Protein AF-A0A260ZC43-F1 (afdb_monomer_lite)

Foldseek 3Di:
DDQDPDDPVVLVVQCVVCVVVVVVVSNVSSVVVVVVVVPPDDPVVVCVVVVPDDPVVVVVVVVVVVVVVVVVVVVVVVVVVVVPPPPPDDDD

Structure (mmCIF, N/CA/C/O backbone):
data_AF-A0A260ZC43-F1
#
_entry.id   AF-A0A260ZC43-F1
#
loop_
_atom_site.group_PDB
_atom_site.id
_atom_site.type_symbol
_atom_site.label_atom_id
_atom_site.label_alt_id
_atom_site.label_comp_id
_atom_site.label_asym_id
_atom_site.label_entity_id
_atom_site.label_seq_id
_atom_site.pdbx_PDB_ins_code
_atom_site.Cartn_x
_atom_site.Cartn_y
_atom_site.Cartn_z
_atom_site.occupancy
_atom_site.B_iso_or_equiv
_atom_site.auth_seq_id
_atom_site.auth_comp_id
_atom_site.auth_asym_id
_atom_site.auth_atom_id
_atom_site.pdbx_PDB_model_num
ATOM 1 N N . GLU A 1 1 ? -3.356 6.652 21.172 1.00 45.78 1 GLU A N 1
ATOM 2 C CA . GLU A 1 1 ? -3.999 5.327 21.072 1.00 45.78 1 GLU A CA 1
ATOM 3 C C . GLU A 1 1 ? -3.445 4.606 19.859 1.00 45.78 1 GLU A C 1
ATOM 5 O O . GLU A 1 1 ? -3.464 5.163 18.767 1.00 45.78 1 GLU A O 1
ATOM 10 N N . GLU A 1 2 ? -2.872 3.424 20.056 1.00 60.00 2 GLU A N 1
ATOM 11 C CA . GLU A 1 2 ? -2.235 2.661 18.982 1.00 60.00 2 GLU A CA 1
ATOM 12 C C . GLU A 1 2 ? -3.291 1.765 18.324 1.00 60.00 2 GLU A C 1
ATOM 14 O O . GLU A 1 2 ? -3.608 0.674 18.789 1.00 60.00 2 GLU A O 1
ATOM 19 N N . PHE A 1 3 ? -3.928 2.307 17.291 1.00 69.75 3 PHE A N 1
ATOM 20 C CA . PHE A 1 3 ? -4.985 1.645 16.538 1.00 69.75 3 PHE A CA 1
ATOM 21 C C . PHE A 1 3 ? -4.371 0.599 15.587 1.00 69.75 3 PHE A C 1
ATOM 23 O O . PHE A 1 3 ? -3.524 0.969 14.773 1.00 69.75 3 PHE A O 1
ATOM 30 N N . LEU A 1 4 ? -4.785 -0.675 15.713 1.00 76.12 4 LEU A N 1
ATOM 31 C CA . LEU A 1 4 ? -4.282 -1.852 14.971 1.00 76.12 4 LEU A CA 1
ATOM 32 C C . LEU A 1 4 ? -2.740 -1.957 14.986 1.00 76.12 4 LEU A C 1
ATOM 34 O O . LEU A 1 4 ? -2.055 -1.341 14.166 1.00 76.12 4 LEU A O 1
ATOM 38 N N . LYS A 1 5 ? -2.193 -2.724 15.941 1.00 85.06 5 LYS A N 1
ATOM 39 C CA . LYS A 1 5 ? -0.756 -3.043 16.031 1.00 85.06 5 LYS A CA 1
ATOM 40 C C . LYS A 1 5 ? -0.425 -4.238 15.138 1.00 85.06 5 LYS A C 1
ATOM 42 O O . LYS A 1 5 ? -0.292 -5.352 15.627 1.00 85.06 5 LYS A O 1
ATOM 47 N N . ILE A 1 6 ? -0.375 -3.979 13.846 1.00 89.56 6 ILE A N 1
ATOM 48 C CA . ILE A 1 6 ? -0.024 -4.948 12.811 1.00 89.56 6 ILE A CA 1
ATOM 49 C C . ILE A 1 6 ? 0.974 -4.284 11.871 1.00 89.56 6 ILE A C 1
ATOM 51 O O . ILE A 1 6 ? 1.013 -3.046 11.797 1.00 89.56 6 ILE A O 1
ATOM 55 N N . ASP A 1 7 ? 1.793 -5.084 11.205 1.00 90.25 7 ASP A N 1
ATOM 56 C CA . ASP A 1 7 ? 2.723 -4.579 10.200 1.00 90.25 7 ASP A CA 1
ATOM 57 C C . ASP A 1 7 ? 2.015 -4.281 8.860 1.00 90.25 7 ASP A C 1
ATOM 59 O O . ASP A 1 7 ? 0.792 -4.406 8.723 1.00 90.25 7 ASP A O 1
ATOM 63 N N . ASN A 1 8 ? 2.773 -3.792 7.874 1.00 88.75 8 ASN A N 1
ATOM 64 C CA . ASN A 1 8 ? 2.211 -3.407 6.576 1.00 88.75 8 ASN A CA 1
ATOM 65 C C . ASN A 1 8 ? 1.712 -4.624 5.780 1.00 88.75 8 ASN A C 1
ATOM 67 O O . ASN A 1 8 ? 0.703 -4.516 5.082 1.00 88.75 8 ASN A O 1
ATOM 71 N N . GLU A 1 9 ? 2.394 -5.765 5.897 1.00 91.00 9 GLU A N 1
ATOM 72 C CA . GLU A 1 9 ? 2.053 -7.001 5.190 1.00 91.00 9 GLU A CA 1
ATOM 73 C C . GLU A 1 9 ? 0.758 -7.608 5.751 1.00 91.00 9 GLU A C 1
ATOM 75 O O . GLU A 1 9 ? -0.190 -7.879 5.008 1.00 91.00 9 GLU A O 1
ATOM 80 N N . GLU A 1 10 ? 0.640 -7.705 7.075 1.00 93.12 10 GLU A N 1
ATOM 81 C CA . GLU A 1 10 ? -0.582 -8.114 7.764 1.00 93.12 10 GLU A CA 1
ATOM 82 C C . GLU A 1 10 ? -1.739 -7.150 7.484 1.00 93.12 10 GLU A C 1
ATOM 84 O O . GLU A 1 10 ? -2.865 -7.596 7.259 1.00 93.12 10 GLU A O 1
ATOM 89 N N . LEU A 1 11 ? -1.493 -5.833 7.459 1.00 93.06 11 LEU A N 1
ATOM 90 C CA . LEU A 1 11 ? -2.518 -4.844 7.111 1.00 93.06 11 LEU A CA 1
ATOM 91 C C . LEU A 1 11 ? -3.020 -5.040 5.677 1.00 93.06 11 LEU A C 1
ATOM 93 O O . LEU A 1 11 ? -4.228 -4.961 5.442 1.00 93.06 11 LEU A O 1
ATOM 97 N N . PHE A 1 12 ? -2.128 -5.328 4.730 1.00 93.12 12 PHE A N 1
ATOM 98 C CA . PHE A 1 12 ? -2.498 -5.610 3.347 1.00 93.12 12 PHE A CA 1
ATOM 99 C C . PHE A 1 12 ? -3.366 -6.870 3.246 1.00 93.12 12 PHE A C 1
ATOM 101 O O . PHE A 1 12 ? -4.458 -6.837 2.668 1.00 93.12 12 PHE A O 1
ATOM 108 N N . HIS A 1 13 ? -2.949 -7.961 3.891 1.00 94.69 13 HIS A N 1
ATOM 109 C CA . HIS A 1 13 ? -3.740 -9.190 3.951 1.00 94.69 13 HIS A CA 1
ATOM 110 C C . HIS A 1 13 ? -5.085 -8.997 4.656 1.00 94.69 13 HIS A C 1
ATOM 112 O O . HIS A 1 13 ? -6.093 -9.547 4.210 1.00 94.69 13 HIS A O 1
ATOM 118 N N . LEU A 1 14 ? -5.136 -8.176 5.706 1.00 94.19 14 LEU A N 1
ATOM 119 C CA . LEU A 1 14 ? -6.370 -7.842 6.409 1.00 94.19 14 LEU A CA 1
ATOM 120 C C . LEU A 1 14 ? -7.353 -7.094 5.502 1.00 94.19 14 LEU A C 1
ATOM 122 O O . LEU A 1 14 ? -8.539 -7.418 5.505 1.00 94.19 14 LEU A O 1
ATOM 126 N N . ILE A 1 15 ? -6.875 -6.126 4.713 1.00 95.38 15 ILE A N 1
ATOM 127 C CA . ILE A 1 15 ? -7.697 -5.394 3.735 1.00 95.38 15 ILE A CA 1
ATOM 128 C C . ILE A 1 15 ? -8.259 -6.366 2.696 1.00 95.38 15 ILE A C 1
ATOM 130 O O . ILE A 1 15 ? -9.461 -6.352 2.430 1.00 95.38 15 ILE A O 1
ATOM 134 N N . LEU A 1 16 ? -7.419 -7.250 2.148 1.00 96.12 16 LEU A N 1
ATOM 135 C CA . LEU A 1 16 ? -7.848 -8.251 1.169 1.00 96.12 16 LEU A CA 1
ATOM 136 C C . LEU A 1 16 ? -8.885 -9.220 1.747 1.00 96.12 16 LEU A C 1
ATOM 138 O O . LEU A 1 16 ? -9.914 -9.462 1.116 1.00 96.12 16 LEU A O 1
ATOM 142 N N . ALA A 1 17 ? -8.655 -9.736 2.954 1.00 96.25 17 ALA A N 1
ATOM 143 C CA . ALA A 1 17 ? -9.586 -10.632 3.631 1.00 96.25 17 ALA A CA 1
ATOM 144 C C . ALA A 1 17 ? -10.914 -9.930 3.952 1.00 96.25 17 ALA A C 1
ATOM 146 O O . ALA A 1 17 ? -11.982 -10.495 3.720 1.00 96.25 17 ALA A O 1
ATOM 147 N N . ALA A 1 18 ? -10.865 -8.683 4.431 1.00 96.50 18 ALA A N 1
ATOM 148 C CA . ALA A 1 18 ? -12.055 -7.884 4.705 1.00 96.50 18 ALA A CA 1
ATOM 149 C C . ALA A 1 18 ? -12.867 -7.601 3.432 1.00 96.50 18 ALA A C 1
ATOM 151 O O . ALA A 1 18 ? -14.095 -7.644 3.485 1.00 96.50 18 ALA A O 1
ATOM 152 N N . ASN A 1 19 ? -12.193 -7.349 2.302 1.00 96.12 19 ASN A N 1
ATOM 153 C CA . ASN A 1 19 ? -12.831 -7.187 0.995 1.00 96.12 19 ASN A CA 1
ATOM 154 C C . ASN A 1 19 ? -13.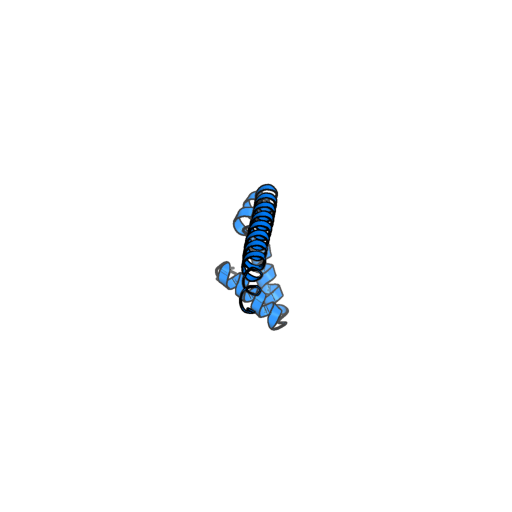486 -8.492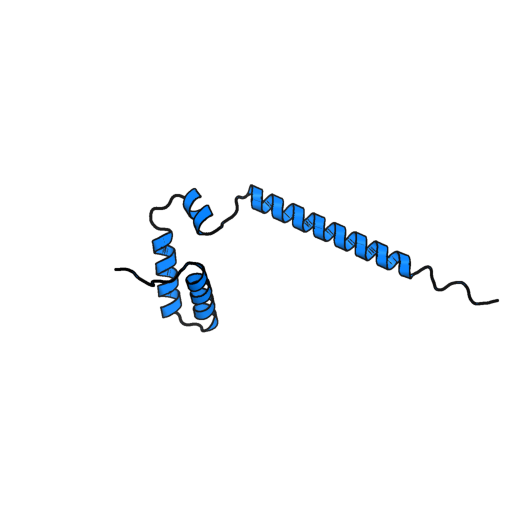 0.527 1.00 96.12 19 ASN A C 1
ATOM 156 O O . ASN A 1 19 ? -14.641 -8.493 0.117 1.00 96.12 19 ASN A O 1
ATOM 160 N N . TYR A 1 20 ? -12.758 -9.608 0.615 1.00 97.56 20 TYR A N 1
ATOM 161 C CA . TYR A 1 20 ? -13.234 -10.918 0.173 1.00 97.56 20 TYR A CA 1
ATOM 162 C C . TYR A 1 20 ? -14.451 -11.404 0.974 1.00 97.56 20 TYR A C 1
ATOM 164 O O . TYR A 1 20 ? -15.378 -11.976 0.408 1.00 97.56 20 TYR A O 1
ATOM 172 N N . LEU A 1 21 ? -14.460 -11.159 2.286 1.00 97.50 21 LEU A N 1
ATOM 173 C CA . LEU A 1 21 ? -15.546 -11.548 3.190 1.00 97.50 21 LEU A CA 1
ATOM 174 C C . LEU A 1 21 ? -16.683 -10.506 3.271 1.00 97.50 21 LEU A C 1
ATOM 176 O O . LEU A 1 21 ? -17.635 -10.722 4.018 1.00 97.50 21 LEU A O 1
ATOM 180 N N . ASP A 1 22 ? -16.576 -9.382 2.551 1.00 96.44 22 ASP A N 1
ATOM 181 C CA . ASP A 1 22 ? -17.502 -8.233 2.579 1.00 96.44 22 ASP A CA 1
ATOM 182 C C . ASP A 1 22 ? -17.796 -7.693 4.000 1.00 96.44 22 ASP A C 1
ATOM 184 O O . ASP A 1 22 ? -18.920 -7.337 4.366 1.00 96.44 22 ASP A O 1
ATOM 188 N N . ILE A 1 23 ? -16.761 -7.609 4.844 1.00 97.06 23 ILE A N 1
ATOM 189 C CA . ILE A 1 23 ? -16.882 -7.087 6.215 1.00 97.06 23 ILE A CA 1
ATOM 190 C C . ILE A 1 23 ? -16.564 -5.589 6.218 1.00 97.06 23 ILE A C 1
ATOM 192 O O . ILE A 1 23 ? -15.451 -5.151 6.523 1.00 97.06 23 ILE A O 1
ATOM 196 N N . LYS A 1 24 ? -17.578 -4.774 5.914 1.00 93.94 24 LYS A N 1
ATOM 197 C CA . LYS A 1 24 ? -17.455 -3.310 5.764 1.00 93.94 24 LYS A CA 1
ATOM 198 C C . LYS A 1 24 ? -16.832 -2.602 6.966 1.00 93.94 24 LYS A C 1
ATOM 200 O O . LYS A 1 24 ? -16.052 -1.671 6.795 1.00 93.94 24 LYS A O 1
ATOM 205 N N . GLN A 1 25 ? -17.158 -3.018 8.189 1.00 94.62 25 GLN A N 1
ATOM 206 C CA . GLN A 1 25 ? -16.599 -2.402 9.396 1.00 94.62 25 GLN A CA 1
ATOM 207 C C . GLN A 1 25 ? -15.088 -2.629 9.476 1.00 94.62 25 GLN A C 1
ATOM 209 O O . GLN A 1 25 ? -14.346 -1.688 9.747 1.00 94.62 25 GLN A O 1
ATOM 214 N N . LEU A 1 26 ? -14.633 -3.851 9.189 1.00 92.69 26 LEU A N 1
ATOM 215 C CA . LEU A 1 26 ? -13.216 -4.199 9.203 1.00 92.69 26 LEU A CA 1
ATOM 216 C C . LEU A 1 26 ? -12.456 -3.472 8.089 1.00 92.69 26 LEU A C 1
ATOM 218 O O . LEU A 1 26 ? -11.390 -2.918 8.348 1.00 92.69 26 LEU A O 1
ATOM 222 N N . MET A 1 27 ? -13.057 -3.378 6.899 1.00 94.75 27 MET A N 1
ATOM 223 C CA . MET A 1 27 ? -12.536 -2.569 5.796 1.00 94.75 27 MET A CA 1
ATOM 224 C C . MET A 1 27 ? -12.360 -1.101 6.211 1.00 94.75 27 MET A C 1
ATOM 226 O O . MET A 1 27 ? -11.273 -0.548 6.078 1.00 94.75 27 MET A O 1
ATOM 230 N N . ASN A 1 28 ? -13.382 -0.482 6.811 1.00 93.88 28 ASN A N 1
ATOM 231 C CA . ASN A 1 28 ? -13.310 0.909 7.274 1.00 93.88 28 ASN A CA 1
ATOM 232 C C . ASN A 1 28 ? -12.194 1.127 8.305 1.00 93.88 28 ASN A C 1
ATOM 234 O O . ASN A 1 28 ? -11.499 2.146 8.272 1.00 93.88 28 ASN A O 1
ATOM 238 N N . TYR A 1 29 ? -12.012 0.177 9.223 1.00 92.62 29 TYR A N 1
ATOM 239 C CA . TYR A 1 29 ? -10.933 0.227 10.202 1.00 92.62 29 TYR A CA 1
ATOM 240 C C . TYR A 1 29 ? -9.558 0.117 9.532 1.00 92.62 29 TYR A C 1
ATOM 242 O O . TYR A 1 29 ? -8.684 0.936 9.816 1.00 92.62 29 TYR A O 1
ATOM 250 N N . ALA A 1 30 ? -9.373 -0.811 8.596 1.00 93.12 30 ALA A N 1
ATOM 251 C CA . ALA A 1 30 ? -8.118 -0.945 7.866 1.00 93.12 30 ALA A CA 1
ATOM 252 C C . ALA A 1 30 ? -7.811 0.299 7.002 1.00 93.12 30 ALA A C 1
ATOM 254 O O . ALA A 1 30 ? -6.719 0.862 7.097 1.00 93.12 30 ALA A O 1
ATOM 255 N N . CYS A 1 31 ? -8.802 0.833 6.277 1.00 93.12 31 CYS A N 1
ATOM 256 C CA . CYS A 1 31 ? -8.684 2.093 5.533 1.00 93.12 31 CYS A CA 1
ATOM 257 C C . CYS A 1 31 ? -8.280 3.267 6.437 1.00 93.12 31 CYS A C 1
ATOM 259 O O . CYS A 1 31 ? -7.456 4.096 6.053 1.00 93.12 31 CYS A O 1
ATOM 261 N N . LYS A 1 32 ? -8.819 3.340 7.662 1.00 93.25 32 LYS A N 1
ATOM 262 C CA . LYS A 1 32 ? -8.450 4.386 8.625 1.00 93.25 32 LYS A CA 1
ATOM 263 C C . LYS A 1 32 ? -6.982 4.289 9.042 1.00 93.25 32 LY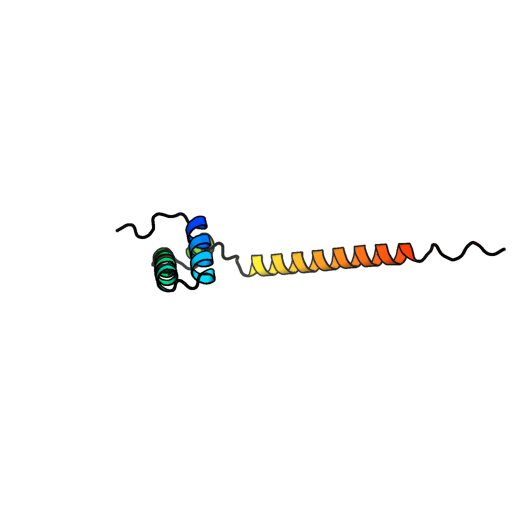S A C 1
ATOM 265 O O . LYS A 1 32 ? -6.336 5.325 9.188 1.00 93.25 32 LYS A O 1
ATOM 270 N N . LYS A 1 33 ? -6.444 3.078 9.222 1.00 92.12 33 LYS A N 1
ATOM 271 C CA . LYS A 1 33 ? -5.016 2.874 9.519 1.00 92.12 33 LYS A CA 1
ATOM 272 C C . LYS A 1 33 ? -4.145 3.389 8.371 1.00 92.12 33 LYS A C 1
ATOM 274 O O . LYS A 1 33 ? -3.249 4.189 8.626 1.00 92.12 33 LYS A O 1
ATOM 279 N N . VAL A 1 34 ? -4.472 3.020 7.131 1.00 92.44 34 VAL A N 1
ATOM 280 C CA . VAL A 1 34 ? -3.773 3.497 5.923 1.00 92.44 34 VAL A CA 1
ATOM 281 C C . VAL A 1 34 ? -3.823 5.026 5.818 1.00 92.44 34 VAL A C 1
ATOM 283 O O . VAL A 1 34 ? -2.798 5.675 5.621 1.00 92.44 34 VAL A O 1
ATOM 286 N N . ALA A 1 35 ? -4.991 5.634 6.046 1.00 92.75 35 ALA A N 1
ATOM 287 C CA . ALA A 1 35 ? -5.142 7.089 6.023 1.00 92.75 35 ALA A CA 1
ATOM 288 C C . ALA A 1 35 ? -4.290 7.793 7.096 1.00 92.75 35 ALA A C 1
ATOM 290 O O . ALA A 1 35 ? -3.743 8.868 6.853 1.00 92.75 35 ALA A O 1
ATOM 291 N N . LEU A 1 36 ? -4.149 7.192 8.283 1.00 91.75 36 LEU A N 1
ATOM 292 C CA . LEU A 1 36 ? -3.276 7.711 9.337 1.00 91.75 36 LEU A CA 1
ATOM 293 C C . LEU A 1 36 ? -1.791 7.601 8.972 1.00 91.75 36 LEU A C 1
ATOM 295 O O . LEU A 1 36 ? -1.033 8.492 9.341 1.00 91.75 36 LEU A O 1
ATOM 299 N N . MET A 1 37 ? -1.383 6.564 8.235 1.00 90.62 37 MET A N 1
ATOM 300 C CA . MET A 1 37 ? -0.008 6.431 7.730 1.00 90.62 37 MET A CA 1
ATOM 301 C C . MET A 1 37 ? 0.329 7.501 6.687 1.00 90.62 37 MET A C 1
ATOM 303 O O . MET A 1 37 ? 1.459 7.987 6.655 1.00 90.62 37 MET A O 1
ATOM 307 N N . ALA A 1 38 ? -0.654 7.884 5.868 1.00 92.38 38 ALA A N 1
ATOM 308 C CA . ALA A 1 38 ? -0.485 8.908 4.843 1.00 92.38 38 ALA A CA 1
ATOM 309 C C . ALA A 1 38 ? -0.500 10.342 5.402 1.00 92.38 38 ALA A C 1
ATOM 311 O O . ALA A 1 38 ? 0.028 11.275 4.794 1.00 92.38 38 ALA A O 1
ATOM 312 N N . LYS A 1 39 ? -1.129 10.548 6.563 1.00 93.56 39 LYS A N 1
ATOM 313 C CA . LYS A 1 39 ? -1.344 11.881 7.122 1.00 93.56 39 LYS A CA 1
ATOM 314 C C . LYS A 1 39 ? -0.016 12.567 7.464 1.00 93.56 39 LYS A C 1
ATOM 316 O O . LYS A 1 39 ? 0.731 12.101 8.317 1.00 93.56 39 LYS A O 1
ATOM 321 N N . GLY A 1 40 ? 0.212 13.737 6.865 1.00 93.06 40 GLY A N 1
ATOM 322 C CA . GLY A 1 40 ? 1.360 14.600 7.167 1.00 93.06 40 GLY A CA 1
ATOM 323 C C . GLY A 1 40 ? 2.656 14.224 6.448 1.00 93.06 40 GLY A C 1
ATOM 324 O O . GLY A 1 40 ? 3.684 14.819 6.752 1.00 93.06 40 GLY A O 1
ATOM 325 N N . LYS A 1 41 ? 2.610 13.270 5.513 1.00 94.94 41 LYS A N 1
ATOM 326 C CA . LYS A 1 41 ? 3.763 12.873 4.704 1.00 94.94 41 LYS A CA 1
ATOM 327 C C . LYS A 1 41 ? 3.757 13.559 3.346 1.00 94.94 41 LYS A C 1
ATOM 329 O O . LYS A 1 41 ? 2.696 13.857 2.795 1.00 94.94 41 LYS A O 1
ATOM 334 N N . SER A 1 42 ? 4.947 13.823 2.827 1.00 95.62 42 SER A N 1
ATOM 335 C CA . SER A 1 42 ? 5.140 14.366 1.484 1.00 95.62 42 SER A CA 1
ATOM 336 C C . SER A 1 42 ? 4.873 13.305 0.405 1.00 95.62 42 SER A C 1
ATOM 338 O O . SER A 1 42 ? 4.969 12.111 0.692 1.00 95.62 42 SER A O 1
ATOM 340 N N . PRO A 1 43 ? 4.572 13.704 -0.845 1.00 91.56 43 PRO A N 1
ATOM 341 C CA . PRO A 1 43 ? 4.375 12.763 -1.948 1.00 91.56 43 PRO A CA 1
ATOM 342 C C . PRO A 1 43 ? 5.533 11.773 -2.122 1.00 91.56 43 PRO A C 1
ATOM 344 O O . PRO A 1 43 ? 5.284 10.587 -2.314 1.00 91.56 43 PRO A O 1
ATOM 347 N N . GLU A 1 44 ? 6.778 12.228 -1.967 1.00 91.44 44 GLU A N 1
ATOM 348 C CA . GLU A 1 44 ? 7.958 11.365 -2.109 1.00 91.44 44 GLU A CA 1
ATOM 349 C C . GLU A 1 44 ? 8.065 10.326 -0.991 1.00 91.44 44 GLU A C 1
ATOM 351 O O . GLU A 1 44 ? 8.370 9.162 -1.237 1.00 91.44 44 GLU A O 1
ATOM 356 N N . GLU A 1 45 ? 7.733 10.697 0.247 1.00 92.06 45 GLU A N 1
ATOM 357 C CA . GLU A 1 45 ? 7.674 9.730 1.346 1.00 92.06 45 GLU A CA 1
ATOM 358 C C . GLU A 1 45 ? 6.541 8.720 1.150 1.00 92.06 45 GLU A C 1
ATOM 360 O O . GLU A 1 45 ? 6.704 7.544 1.472 1.00 92.06 45 GLU A O 1
ATOM 365 N N . LEU A 1 46 ? 5.393 9.161 0.623 1.00 92.81 46 LEU A N 1
ATOM 366 C CA . LEU A 1 46 ? 4.277 8.268 0.313 1.00 92.81 46 LEU A CA 1
ATOM 367 C C . LEU A 1 46 ? 4.652 7.257 -0.771 1.00 92.81 46 LEU A C 1
ATOM 369 O O . LEU A 1 46 ? 4.273 6.096 -0.634 1.00 92.81 46 LEU A O 1
ATOM 373 N N . ARG A 1 47 ? 5.419 7.665 -1.792 1.00 92.44 47 ARG A N 1
ATOM 374 C CA . ARG A 1 47 ? 5.933 6.747 -2.819 1.00 92.44 47 ARG A CA 1
ATOM 375 C C . ARG A 1 47 ? 6.759 5.625 -2.198 1.00 92.44 47 ARG A C 1
ATOM 377 O O . ARG A 1 47 ? 6.505 4.464 -2.480 1.00 92.44 47 ARG A O 1
ATOM 384 N N . VAL A 1 48 ? 7.667 5.954 -1.279 1.00 90.62 48 VAL A N 1
ATOM 385 C CA . VAL A 1 48 ? 8.491 4.951 -0.584 1.00 90.62 48 VAL A CA 1
ATOM 386 C C . VAL A 1 48 ? 7.647 4.035 0.308 1.00 90.62 48 VAL A C 1
ATOM 388 O O . VAL A 1 48 ? 7.840 2.827 0.311 1.00 90.62 48 VAL A O 1
ATOM 391 N N . ILE A 1 49 ? 6.702 4.588 1.073 1.00 88.88 49 ILE A N 1
ATOM 392 C CA . ILE A 1 49 ? 5.903 3.813 2.042 1.00 88.88 49 ILE A CA 1
ATOM 393 C C . ILE A 1 49 ? 4.930 2.859 1.367 1.00 88.88 49 ILE A C 1
ATOM 395 O O . ILE A 1 49 ? 4.686 1.772 1.883 1.00 88.88 49 ILE A O 1
ATOM 399 N N . PHE A 1 50 ? 4.329 3.301 0.268 1.00 89.75 50 PHE A N 1
ATOM 400 C CA . PHE A 1 50 ? 3.371 2.511 -0.493 1.00 89.75 50 PHE A CA 1
ATOM 401 C C . PHE A 1 50 ? 4.018 1.770 -1.662 1.00 89.75 50 PHE A C 1
ATOM 403 O O . PHE A 1 50 ? 3.289 1.190 -2.461 1.00 89.75 50 PHE A O 1
ATOM 410 N N . GLU A 1 51 ? 5.352 1.801 -1.754 1.00 89.50 51 GLU A N 1
ATOM 411 C CA . GLU A 1 51 ? 6.132 1.155 -2.813 1.00 89.50 51 GLU A CA 1
ATOM 412 C C . GLU A 1 51 ? 5.598 1.503 -4.211 1.00 89.50 51 GLU A C 1
ATOM 414 O O . GLU A 1 51 ? 5.494 0.657 -5.095 1.00 89.50 51 GLU A O 1
ATOM 419 N N . ILE A 1 52 ? 5.213 2.772 -4.392 1.00 91.62 52 ILE A N 1
ATOM 420 C CA . ILE A 1 52 ? 4.704 3.294 -5.658 1.00 91.62 52 ILE A CA 1
ATOM 421 C C . ILE A 1 52 ? 5.916 3.686 -6.511 1.00 91.62 52 ILE A C 1
ATOM 423 O O . ILE A 1 52 ? 6.611 4.643 -6.142 1.00 91.62 52 ILE A O 1
ATOM 427 N N . PRO A 1 53 ? 6.168 2.988 -7.630 1.00 89.75 53 PRO A N 1
ATOM 428 C CA . PRO A 1 53 ? 7.260 3.312 -8.538 1.00 89.75 53 PRO A CA 1
ATOM 429 C C . PRO A 1 53 ? 7.118 4.716 -9.137 1.00 89.75 53 PRO A C 1
ATOM 431 O O . PRO A 1 53 ? 6.051 5.340 -9.149 1.00 89.75 53 PRO A O 1
ATOM 434 N N . THR A 1 54 ? 8.239 5.254 -9.598 1.00 91.19 54 THR A N 1
ATOM 435 C CA . THR A 1 54 ? 8.259 6.474 -10.405 1.00 91.19 54 THR A CA 1
ATOM 436 C C . THR A 1 54 ? 7.776 6.198 -11.823 1.00 91.19 54 THR A C 1
ATOM 438 O O . THR A 1 54 ? 7.886 5.084 -12.328 1.00 91.19 54 THR A O 1
ATOM 441 N N . ASP A 1 55 ? 7.285 7.238 -12.493 1.00 90.25 55 ASP A N 1
ATOM 442 C CA . ASP A 1 55 ? 6.791 7.149 -13.869 1.00 90.25 55 ASP A CA 1
ATOM 443 C C . ASP A 1 55 ? 7.877 6.600 -14.826 1.00 90.25 55 ASP A C 1
ATOM 445 O O . ASP A 1 55 ? 7.580 5.878 -15.775 1.00 90.25 55 ASP A O 1
ATOM 449 N N . GLU A 1 56 ? 9.151 6.894 -14.541 1.00 91.31 56 GLU A N 1
ATOM 450 C CA . GLU A 1 56 ? 10.308 6.371 -15.277 1.00 91.31 56 GLU A CA 1
ATOM 451 C C . GLU A 1 56 ? 10.543 4.873 -15.017 1.00 91.31 56 GLU A C 1
ATOM 453 O O . GLU A 1 56 ? 10.840 4.120 -15.948 1.00 91.31 56 GLU A O 1
ATOM 458 N N . GLU A 1 57 ? 10.405 4.425 -13.764 1.00 91.75 57 GLU A N 1
ATOM 459 C CA . GLU A 1 57 ? 10.521 3.011 -13.386 1.00 91.75 57 GLU A CA 1
ATOM 460 C C . GLU A 1 57 ? 9.383 2.176 -13.982 1.00 91.75 57 GLU A C 1
ATOM 462 O O . GLU A 1 57 ? 9.632 1.079 -14.491 1.00 91.75 57 GLU A O 1
ATOM 467 N N . ASP A 1 58 ? 8.163 2.715 -13.990 1.00 91.81 58 ASP A N 1
ATOM 468 C CA . ASP A 1 58 ? 7.005 2.096 -14.632 1.00 91.81 58 ASP A CA 1
ATOM 469 C C . ASP A 1 58 ? 7.215 1.949 -16.144 1.00 91.81 58 ASP A C 1
ATOM 471 O O . ASP A 1 58 ? 7.084 0.846 -16.685 1.00 91.81 58 ASP A O 1
ATOM 475 N N . GLU A 1 59 ? 7.630 3.015 -16.839 1.00 91.44 59 GLU A N 1
ATOM 476 C CA . GLU A 1 59 ? 7.888 2.956 -18.283 1.00 91.44 59 GLU A CA 1
ATOM 477 C C . GLU A 1 59 ? 9.021 1.966 -18.622 1.00 91.44 59 GLU A C 1
ATOM 479 O O . GLU A 1 59 ? 8.954 1.223 -19.611 1.00 91.44 59 GLU A O 1
ATOM 484 N N . ALA A 1 60 ? 10.072 1.916 -17.797 1.00 93.12 60 ALA A N 1
ATOM 485 C CA . ALA A 1 60 ? 11.161 0.957 -17.956 1.00 93.12 60 ALA A CA 1
ATOM 486 C C . ALA A 1 60 ? 10.685 -0.495 -17.764 1.00 93.12 60 ALA A C 1
ATOM 488 O O . ALA A 1 60 ? 11.044 -1.371 -18.561 1.00 93.12 60 ALA A O 1
ATOM 489 N N . ALA A 1 61 ? 9.852 -0.756 -16.752 1.00 89.88 61 ALA A N 1
ATOM 490 C CA . ALA A 1 61 ? 9.281 -2.075 -16.494 1.00 89.88 61 ALA A CA 1
ATOM 491 C C . ALA A 1 61 ? 8.360 -2.536 -17.637 1.00 89.88 61 ALA A C 1
ATOM 493 O O . ALA A 1 61 ? 8.450 -3.689 -18.077 1.00 89.88 61 ALA A O 1
ATOM 494 N N . GLU A 1 62 ? 7.529 -1.641 -18.180 1.00 91.12 62 GLU A N 1
ATOM 495 C CA . GLU A 1 62 ? 6.674 -1.928 -19.335 1.00 91.12 62 GLU A CA 1
ATOM 496 C C . GLU A 1 62 ? 7.487 -2.273 -20.589 1.00 91.12 62 GLU A C 1
ATOM 498 O O . GLU A 1 62 ? 7.201 -3.272 -21.264 1.00 91.12 62 GLU A O 1
ATOM 503 N N . LYS A 1 63 ? 8.540 -1.499 -20.889 1.00 92.25 63 LYS A N 1
ATOM 504 C CA . LYS A 1 63 ? 9.447 -1.787 -22.013 1.00 92.25 63 LYS A CA 1
ATOM 505 C C . LYS A 1 63 ? 10.120 -3.147 -21.851 1.00 92.25 63 LYS A C 1
ATOM 507 O O . LYS A 1 63 ? 10.066 -3.960 -22.776 1.00 92.25 63 LYS A O 1
ATOM 512 N N . ALA A 1 64 ? 10.671 -3.437 -20.672 1.00 92.31 64 ALA A N 1
ATOM 513 C CA . ALA A 1 64 ? 11.308 -4.721 -20.388 1.00 92.31 64 ALA A CA 1
ATOM 514 C C . ALA A 1 64 ? 10.322 -5.900 -20.521 1.00 92.31 64 ALA A C 1
ATOM 516 O O . ALA A 1 64 ? 10.658 -6.950 -21.081 1.00 92.31 64 ALA A O 1
ATO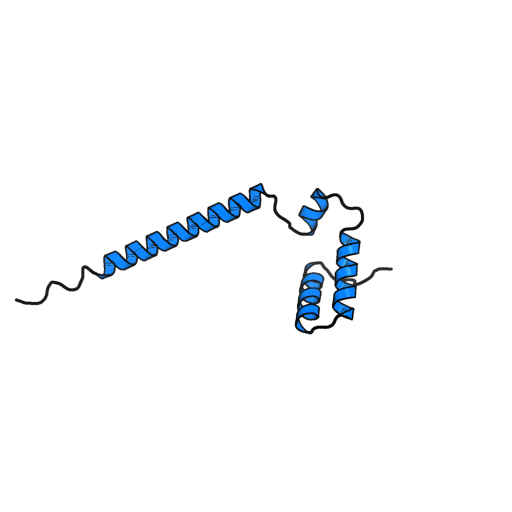M 517 N N . ALA A 1 65 ? 9.077 -5.736 -20.062 1.00 92.50 65 ALA A N 1
ATOM 518 C CA . ALA A 1 65 ? 8.030 -6.742 -20.220 1.00 92.50 65 ALA A CA 1
ATOM 519 C C . ALA A 1 65 ? 7.662 -6.966 -21.698 1.00 92.50 65 ALA A C 1
ATOM 521 O O . ALA A 1 65 ? 7.526 -8.116 -22.136 1.00 92.50 65 ALA A O 1
ATOM 522 N N . ALA A 1 66 ? 7.550 -5.891 -22.483 1.00 93.88 66 ALA A N 1
ATOM 523 C CA . ALA A 1 66 ? 7.275 -5.960 -23.915 1.00 93.88 66 ALA A CA 1
ATOM 524 C C . ALA A 1 66 ? 8.411 -6.652 -24.688 1.00 93.88 66 ALA A C 1
ATOM 526 O O . ALA A 1 66 ? 8.147 -7.499 -25.543 1.00 93.88 66 ALA A O 1
ATOM 527 N N . GLU A 1 67 ? 9.669 -6.347 -24.373 1.00 93.56 67 GLU A N 1
ATOM 528 C CA . GLU A 1 67 ? 10.839 -7.005 -24.965 1.00 93.56 67 GLU A CA 1
ATOM 529 C C . GLU A 1 67 ? 10.890 -8.492 -24.618 1.00 93.56 67 GLU A C 1
ATOM 531 O O . GLU A 1 67 ? 11.052 -9.332 -25.506 1.00 93.56 67 GLU A O 1
ATOM 536 N N . ARG A 1 68 ? 10.652 -8.849 -23.351 1.00 92.44 68 ARG A N 1
ATOM 537 C CA . ARG A 1 68 ? 10.600 -10.251 -22.919 1.00 92.44 68 ARG A CA 1
ATOM 538 C C . ARG A 1 68 ? 9.479 -11.022 -23.613 1.00 92.44 68 ARG A C 1
ATOM 540 O O . ARG A 1 68 ? 9.661 -12.195 -23.939 1.00 92.44 68 ARG A O 1
ATOM 547 N N . LYS A 1 69 ? 8.326 -10.388 -23.849 1.00 92.06 69 LYS A N 1
ATOM 548 C CA . LYS A 1 69 ? 7.222 -10.986 -24.612 1.00 92.06 69 LYS A CA 1
ATOM 549 C C . LYS A 1 69 ? 7.632 -11.238 -26.065 1.00 92.06 69 LYS A C 1
ATOM 551 O O . LYS 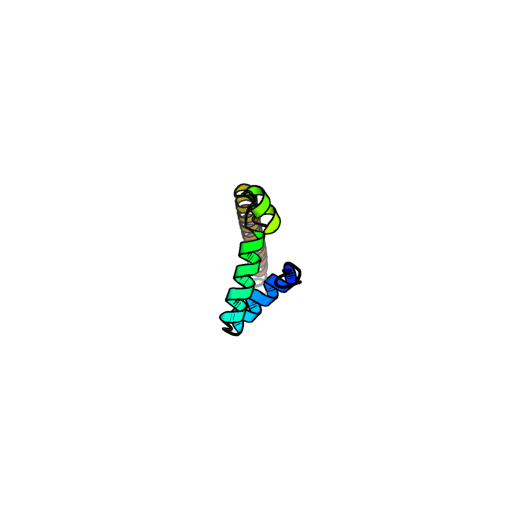A 1 69 ? 7.489 -12.365 -26.530 1.00 92.06 69 LYS A O 1
ATOM 556 N N . LYS A 1 70 ? 8.216 -10.240 -26.737 1.00 91.50 70 LYS A N 1
ATOM 557 C CA . LYS A 1 70 ? 8.718 -10.372 -28.117 1.00 91.50 70 LYS A CA 1
ATOM 558 C C . LYS A 1 70 ? 9.776 -11.472 -28.242 1.00 91.50 70 LYS A C 1
ATOM 560 O O . LYS A 1 70 ? 9.711 -12.269 -29.171 1.00 91.50 70 LYS A O 1
ATOM 565 N N . ALA A 1 71 ? 10.710 -11.556 -27.293 1.00 91.19 71 ALA A N 1
ATOM 566 C CA . ALA A 1 71 ? 11.743 -12.592 -27.275 1.00 91.19 71 ALA A CA 1
ATOM 567 C C . ALA A 1 71 ? 11.141 -14.001 -27.142 1.00 91.19 71 ALA A C 1
ATOM 569 O O . ALA A 1 71 ? 11.483 -14.892 -27.917 1.00 91.19 71 ALA A O 1
ATOM 570 N N . LYS A 1 72 ? 10.183 -14.187 -26.223 1.00 90.88 72 LYS A N 1
ATOM 571 C CA . LYS A 1 72 ? 9.466 -15.463 -26.057 1.00 90.88 72 LYS A CA 1
ATOM 572 C C . LYS A 1 72 ? 8.653 -15.849 -27.296 1.00 90.88 72 LYS A C 1
ATOM 574 O O . LYS A 1 72 ? 8.566 -17.027 -27.632 1.00 90.88 72 LYS A O 1
ATOM 579 N N . GLU A 1 73 ? 8.036 -14.879 -27.966 1.00 89.62 73 GLU A N 1
ATOM 580 C CA . GLU A 1 73 ? 7.278 -15.117 -29.199 1.00 89.62 73 GLU A CA 1
ATOM 581 C C . GLU A 1 73 ? 8.195 -15.503 -30.364 1.00 89.62 73 GLU A C 1
ATOM 583 O O . GLU A 1 73 ? 7.887 -16.451 -31.085 1.00 89.62 73 GLU A O 1
ATOM 588 N N . ALA A 1 74 ? 9.346 -14.840 -30.509 1.00 88.44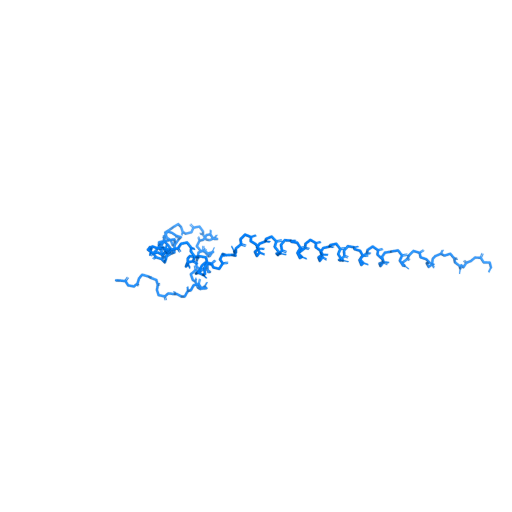 74 ALA A N 1
ATOM 589 C CA . ALA A 1 74 ? 10.351 -15.185 -31.511 1.00 88.44 74 ALA A CA 1
ATOM 590 C C . ALA A 1 74 ? 10.939 -16.589 -31.280 1.00 88.44 74 ALA A C 1
ATOM 592 O O . ALA A 1 74 ? 11.070 -17.361 -32.228 1.00 88.44 74 ALA A O 1
ATOM 593 N N . GLU A 1 75 ? 11.224 -16.951 -30.026 1.00 84.25 75 GLU A N 1
ATOM 594 C CA . GLU A 1 75 ? 11.685 -18.294 -29.652 1.00 84.25 75 GLU A CA 1
ATOM 595 C C . GLU A 1 75 ? 10.635 -19.364 -29.989 1.00 84.25 75 GLU A C 1
ATOM 597 O O . GLU A 1 75 ? 10.947 -20.378 -30.615 1.00 84.25 75 GLU A O 1
ATOM 602 N N . LYS A 1 76 ? 9.363 -19.113 -29.654 1.00 84.19 76 LYS A N 1
ATOM 603 C CA . LYS A 1 76 ? 8.258 -20.025 -29.974 1.00 84.19 76 LYS A CA 1
ATOM 604 C C . LYS A 1 76 ? 8.042 -20.169 -31.485 1.00 84.19 76 LYS A C 1
ATOM 606 O O . LYS A 1 76 ? 7.767 -21.273 -31.952 1.00 84.19 76 LYS A O 1
ATOM 611 N N . ALA A 1 77 ? 8.170 -19.083 -32.249 1.00 85.75 77 ALA A N 1
ATOM 612 C CA . ALA A 1 77 ? 8.063 -19.110 -33.707 1.00 85.75 77 ALA A CA 1
ATOM 613 C C . ALA A 1 77 ? 9.223 -19.889 -34.353 1.00 85.75 77 ALA A C 1
ATOM 615 O O . ALA A 1 77 ? 8.991 -20.706 -35.243 1.00 85.75 77 ALA A O 1
ATOM 616 N N . ALA A 1 78 ? 10.453 -19.701 -33.865 1.00 81.19 78 ALA A N 1
ATOM 617 C CA . ALA A 1 78 ? 11.618 -20.458 -34.319 1.00 81.19 78 ALA A CA 1
ATOM 618 C C . ALA A 1 78 ? 11.490 -21.961 -34.006 1.00 81.19 78 ALA A C 1
ATOM 620 O O . ALA A 1 78 ? 11.791 -22.796 -34.860 1.00 81.19 78 ALA A O 1
ATOM 621 N N . ALA A 1 79 ? 10.981 -22.314 -32.820 1.00 80.50 79 ALA A N 1
ATOM 622 C CA . ALA A 1 79 ? 10.727 -23.704 -32.444 1.00 80.50 79 ALA A CA 1
ATOM 623 C C . ALA A 1 79 ? 9.646 -24.369 -33.321 1.00 80.50 79 ALA A C 1
ATOM 625 O O . ALA A 1 79 ? 9.782 -25.539 -33.673 1.00 80.50 79 ALA A O 1
ATOM 626 N N . ALA A 1 80 ? 8.600 -23.633 -33.715 1.00 77.75 80 ALA A N 1
ATOM 627 C CA . ALA A 1 80 ? 7.562 -24.142 -34.613 1.00 77.75 80 ALA A CA 1
ATOM 628 C C . ALA A 1 80 ? 8.090 -24.394 -36.039 1.00 77.75 80 ALA A C 1
ATOM 630 O O . ALA A 1 80 ? 7.807 -25.442 -36.615 1.00 77.75 80 ALA A O 1
ATOM 631 N N . ALA A 1 81 ? 8.917 -23.490 -36.577 1.00 73.50 81 ALA A N 1
ATOM 632 C CA . ALA A 1 81 ? 9.493 -23.628 -37.919 1.00 73.50 81 ALA A CA 1
ATOM 633 C C . ALA A 1 81 ? 10.483 -24.806 -38.042 1.00 73.50 81 ALA A C 1
ATOM 635 O O . ALA A 1 81 ? 10.602 -25.411 -39.105 1.00 73.50 81 ALA A O 1
ATOM 636 N N . ALA A 1 82 ? 11.170 -25.175 -36.956 1.00 64.81 82 ALA A N 1
ATOM 637 C CA . ALA A 1 82 ? 12.063 -26.336 -36.937 1.00 64.81 82 ALA A CA 1
ATOM 638 C C . ALA A 1 82 ? 11.314 -27.688 -36.923 1.00 64.81 82 ALA A C 1
ATOM 640 O O . ALA A 1 82 ? 11.889 -28.709 -37.297 1.00 64.81 82 ALA A O 1
ATOM 641 N N . GLY A 1 83 ? 10.038 -27.708 -36.516 1.00 57.47 83 GLY A N 1
ATOM 642 C CA . GLY A 1 83 ? 9.217 -28.922 -36.454 1.00 57.47 83 GLY A CA 1
ATOM 643 C C . GLY A 1 83 ? 8.656 -29.397 -37.801 1.00 57.47 83 GLY A C 1
ATOM 644 O O . GLY A 1 83 ? 8.310 -30.569 -37.930 1.00 57.47 83 GLY A O 1
ATOM 645 N N . GLU A 1 84 ? 8.589 -28.534 -38.820 1.00 53.19 84 GLU A N 1
ATOM 646 C CA . GLU A 1 84 ? 7.947 -28.855 -40.109 1.00 53.19 84 GLU A CA 1
ATOM 647 C C . GLU A 1 84 ? 8.885 -29.500 -41.151 1.00 53.19 84 GLU A C 1
ATOM 649 O O . GLU A 1 84 ? 8.415 -30.069 -42.135 1.00 53.19 84 GLU A O 1
ATOM 654 N N . ALA A 1 85 ? 10.205 -29.519 -40.936 1.00 48.44 85 ALA A N 1
ATOM 655 C CA . ALA A 1 85 ? 11.168 -30.061 -41.909 1.00 48.44 85 ALA A CA 1
ATOM 656 C C . ALA A 1 85 ? 11.297 -31.608 -41.919 1.00 48.44 85 ALA A C 1
ATOM 658 O O . ALA A 1 85 ? 12.095 -32.156 -42.677 1.00 48.44 85 ALA A O 1
ATOM 659 N N . GLY A 1 86 ? 10.534 -32.330 -41.088 1.00 50.31 86 GLY A N 1
ATOM 660 C CA . GLY A 1 86 ? 10.709 -33.773 -40.857 1.00 50.31 86 GLY A CA 1
ATOM 661 C C . GLY A 1 86 ? 9.827 -34.741 -41.663 1.00 50.31 86 GLY A C 1
ATOM 662 O O . GLY A 1 86 ? 10.015 -35.946 -41.528 1.00 50.31 86 GLY A O 1
ATOM 663 N N . SER A 1 87 ? 8.867 -34.286 -42.482 1.00 48.28 87 SER A N 1
ATOM 664 C CA . SER A 1 87 ? 7.850 -35.183 -43.088 1.00 48.28 87 SER A CA 1
ATOM 665 C C . SER A 1 87 ? 7.966 -35.410 -44.607 1.00 48.28 87 SER A C 1
ATOM 667 O O . SER A 1 87 ? 6.998 -35.806 -45.247 1.00 48.28 87 SER A O 1
ATOM 669 N N . SER A 1 88 ? 9.139 -35.224 -45.220 1.00 46.28 88 SER A N 1
ATOM 670 C CA . SER A 1 88 ? 9.325 -35.531 -46.651 1.00 46.28 88 SER A CA 1
ATOM 671 C C . SER A 1 88 ? 10.626 -36.284 -46.942 1.00 46.28 88 SER A C 1
ATOM 673 O O . SER A 1 88 ? 11.495 -35.774 -47.644 1.00 46.28 88 SER A O 1
ATOM 675 N N . ALA A 1 89 ? 10.767 -37.510 -46.429 1.00 46.66 89 ALA A N 1
ATOM 676 C CA . ALA A 1 89 ? 11.762 -38.468 -46.929 1.00 46.66 89 ALA A CA 1
ATOM 677 C C . ALA A 1 89 ? 11.440 -39.918 -46.510 1.00 46.66 89 ALA A C 1
ATOM 679 O O . ALA A 1 89 ? 12.179 -40.519 -45.737 1.00 46.66 89 ALA A O 1
ATOM 680 N N . ALA A 1 90 ? 10.335 -40.491 -46.995 1.00 45.75 90 ALA A N 1
ATOM 681 C CA . ALA A 1 90 ? 10.114 -41.944 -46.954 1.00 45.75 90 ALA A CA 1
ATOM 682 C C . ALA A 1 90 ? 9.078 -42.374 -48.007 1.00 45.75 90 ALA A C 1
ATOM 684 O O . ALA A 1 90 ? 7.963 -42.755 -47.666 1.00 45.75 90 ALA A O 1
ATOM 685 N N . ALA A 1 91 ? 9.420 -42.265 -49.291 1.00 42.19 91 ALA A N 1
ATOM 686 C CA . ALA A 1 91 ? 8.659 -42.908 -50.364 1.00 42.19 91 ALA A CA 1
ATOM 687 C C . ALA A 1 91 ? 9.513 -43.042 -51.632 1.00 42.19 91 ALA A C 1
ATOM 689 O O . ALA A 1 91 ? 9.282 -42.296 -52.577 1.00 42.19 91 ALA A O 1
ATOM 690 N N . ILE A 1 92 ? 10.492 -43.957 -51.639 1.00 44.38 92 ILE A N 1
ATOM 691 C CA . ILE A 1 92 ? 10.919 -44.722 -52.831 1.00 44.38 92 ILE A CA 1
ATOM 692 C C . ILE A 1 92 ? 11.376 -46.101 -52.357 1.00 44.38 92 ILE A C 1
ATOM 694 O O . ILE A 1 92 ? 12.175 -46.136 -51.394 1.00 44.38 92 ILE A O 1
#

InterPro domains:
  IPR011333 SKP1/BTB/POZ domain superfamily [G3DSA:3.30.710.10] (1-74)
  IPR016072 SKP1 component, dimerisation [PF01466] (24-71)
  IPR016897 S-phase kinase-associated protein 1 [PTHR11165] (1-62)
  IPR036296 SKP1-like, dimerisation domain superfamily [SSF81382] (2-68)

Organism: NCBI:txid1503980

Secondary structure (DSSP, 8-state):
-------HHHHHHHHHHHHHTT-HHHHHHHHHHHHHHHTT--HHHHHHHTT---HHHHHHHHHHHHHHHHHHHHHHHHHHHHHGGGSS----

pLDDT: mean 85.24, std 15.14, range [42.19, 97.56]

Radius of gyration: 25.27 Å; chains: 1; bounding box: 30×59×74 Å

Sequence (92 aa):
EEFLKIDNEELFHLILAANYLDIKQLMNYACKKVALMAKGKSPEELRVIFEIPTDEEDEAAEKAAAERKKAKEAEKAAAAAAGEAGSSAAAI